Protein AF-A0A7V9I157-F1 (afdb_monomer)

Structure (mmCIF, N/CA/C/O backbone):
data_AF-A0A7V9I157-F1
#
_entry.id   AF-A0A7V9I157-F1
#
loop_
_atom_site.group_PDB
_atom_site.id
_atom_site.type_symbol
_atom_site.label_atom_id
_atom_site.label_alt_id
_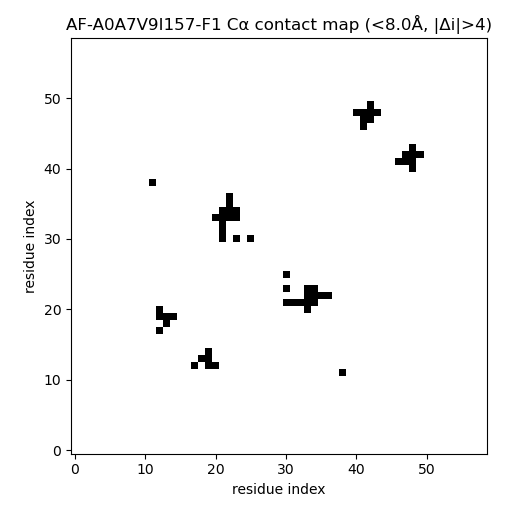atom_site.label_comp_id
_atom_site.label_asym_id
_atom_site.label_entity_id
_atom_site.label_seq_id
_atom_site.pdbx_PDB_ins_code
_atom_site.Cartn_x
_atom_site.Cartn_y
_atom_site.Cartn_z
_atom_site.occupancy
_atom_site.B_iso_or_equiv
_atom_site.auth_seq_id
_atom_site.auth_comp_id
_atom_site.auth_asym_id
_atom_site.auth_atom_id
_atom_site.pdbx_PDB_model_num
ATOM 1 N N . GLN A 1 1 ? -6.647 -4.179 22.849 1.00 84.75 1 GLN A N 1
ATOM 2 C CA . GLN A 1 1 ? -6.339 -3.813 24.245 1.00 84.75 1 GLN A CA 1
ATOM 3 C C . GLN A 1 1 ? -6.327 -2.299 24.358 1.00 84.75 1 GLN A C 1
ATOM 5 O O . GLN A 1 1 ? -5.926 -1.659 23.384 1.00 84.75 1 GLN A O 1
ATOM 10 N N . PRO A 1 2 ? -6.783 -1.718 25.479 1.00 94.94 2 PRO A N 1
ATOM 11 C CA . PRO A 1 2 ? -6.605 -0.293 25.742 1.00 94.94 2 PRO A CA 1
ATOM 12 C C . PRO A 1 2 ? -5.147 0.127 25.503 1.00 94.94 2 PRO A C 1
ATOM 14 O O . PRO A 1 2 ? -4.225 -0.617 25.823 1.00 94.94 2 PRO A O 1
ATOM 17 N N . GLY A 1 3 ? -4.943 1.278 24.863 1.00 97.50 3 GLY A N 1
ATOM 18 C CA . GLY A 1 3 ? -3.611 1.771 24.486 1.00 97.50 3 GLY A CA 1
ATOM 19 C C . GLY A 1 3 ? -3.041 1.215 23.172 1.00 97.50 3 GLY A C 1
ATOM 20 O O . GLY A 1 3 ? -2.097 1.794 22.640 1.00 97.50 3 GLY A O 1
ATOM 21 N N 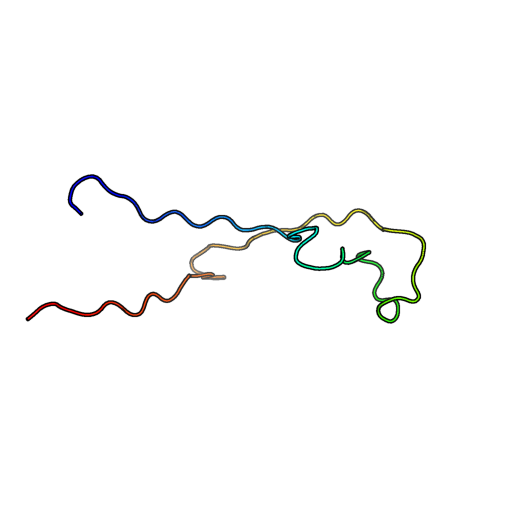. HIS A 1 4 ? -3.614 0.154 22.592 1.00 97.56 4 HIS A N 1
ATOM 22 C CA . HIS A 1 4 ? -3.197 -0.330 21.269 1.00 97.56 4 HIS A CA 1
ATOM 23 C C . HIS A 1 4 ? -3.800 0.517 20.140 1.00 97.56 4 HIS A C 1
ATOM 25 O O . HIS A 1 4 ? -4.845 1.150 20.296 1.00 97.56 4 HIS A O 1
ATOM 31 N N . ARG A 1 5 ? -3.158 0.479 18.969 1.00 97.69 5 ARG A N 1
ATOM 32 C CA . ARG A 1 5 ? -3.636 1.112 17.733 1.00 97.69 5 ARG A CA 1
ATOM 33 C C . ARG A 1 5 ? -3.639 0.105 16.592 1.00 97.69 5 ARG A C 1
ATOM 35 O O . ARG A 1 5 ? -2.799 -0.790 16.554 1.00 97.69 5 ARG A O 1
ATOM 42 N N . ILE A 1 6 ? -4.560 0.292 15.654 1.00 96.56 6 ILE A N 1
ATOM 43 C CA . ILE A 1 6 ? -4.539 -0.404 14.368 1.00 96.56 6 ILE A CA 1
ATOM 44 C C . ILE A 1 6 ? -3.711 0.450 13.411 1.00 96.56 6 ILE A C 1
ATOM 46 O O . ILE A 1 6 ? -3.989 1.637 13.240 1.00 96.56 6 ILE A O 1
ATOM 50 N N . ARG A 1 7 ? -2.683 -0.153 12.818 1.00 97.75 7 ARG A N 1
ATOM 51 C CA . ARG A 1 7 ? -1.842 0.451 11.783 1.00 97.75 7 ARG A CA 1
AT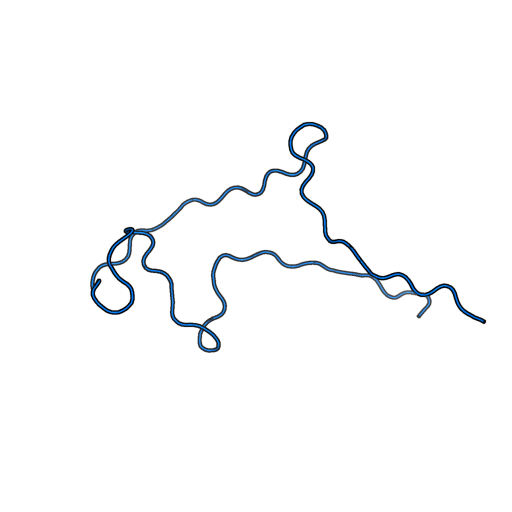OM 52 C C . ARG A 1 7 ? -2.061 -0.304 10.479 1.00 97.75 7 ARG A C 1
ATOM 54 O O . ARG A 1 7 ? -2.231 -1.519 10.496 1.00 97.75 7 ARG A O 1
ATOM 61 N N . VAL A 1 8 ? -2.034 0.425 9.370 1.00 97.50 8 VAL A N 1
ATOM 62 C CA . VAL A 1 8 ? -2.061 -0.138 8.020 1.00 97.50 8 VAL A CA 1
ATOM 63 C C . VAL A 1 8 ? -0.840 0.378 7.279 1.00 97.50 8 VAL A C 1
ATOM 65 O O . VAL A 1 8 ? -0.646 1.588 7.191 1.00 97.50 8 VAL A O 1
ATOM 68 N N . ASP A 1 9 ? -0.040 -0.541 6.749 1.00 97.69 9 ASP A N 1
ATOM 69 C CA . ASP A 1 9 ? 1.067 -0.238 5.849 1.00 97.69 9 ASP A CA 1
ATOM 70 C C . ASP A 1 9 ? 0.671 -0.655 4.429 1.00 97.69 9 ASP A C 1
ATOM 72 O O . ASP A 1 9 ? 0.229 -1.782 4.201 1.00 97.69 9 ASP A O 1
ATOM 76 N N . ILE A 1 10 ? 0.799 0.270 3.476 1.00 97.94 10 ILE A N 1
ATOM 77 C CA . ILE A 1 10 ? 0.490 0.038 2.061 1.00 97.94 10 ILE A CA 1
ATOM 78 C C . ILE A 1 10 ? 1.794 0.135 1.277 1.00 97.94 10 ILE A C 1
ATOM 80 O O . ILE A 1 10 ? 2.497 1.141 1.337 1.00 97.94 10 ILE A O 1
ATOM 84 N N . THR A 1 11 ? 2.105 -0.917 0.529 1.00 97.62 11 THR A N 1
ATOM 85 C CA . THR A 1 11 ? 3.300 -1.026 -0.311 1.00 97.62 11 THR A CA 1
ATOM 86 C C . THR A 1 11 ? 2.940 -1.707 -1.631 1.00 97.62 11 THR A C 1
ATOM 88 O O . THR A 1 11 ? 1.890 -2.333 -1.753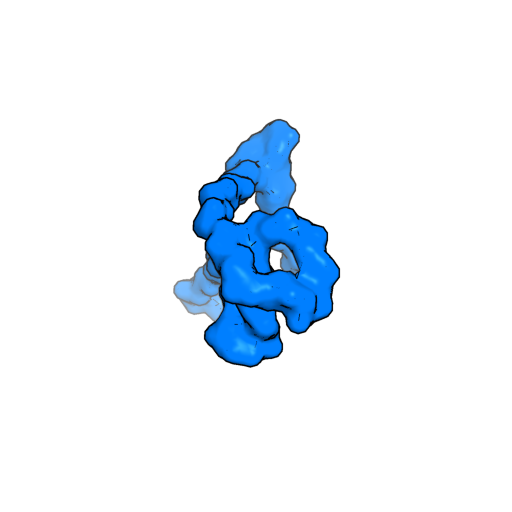 1.00 97.62 11 THR A O 1
ATOM 91 N N . SER A 1 12 ? 3.813 -1.580 -2.628 1.00 97.75 12 SER A N 1
ATOM 92 C CA . SER A 1 12 ? 3.686 -2.249 -3.932 1.00 97.75 12 SER A CA 1
ATOM 93 C C . SER A 1 12 ? 4.533 -3.523 -4.040 1.00 97.75 12 SER A C 1
ATOM 95 O O . SER A 1 12 ? 4.650 -4.098 -5.120 1.00 97.75 12 SER A O 1
ATOM 97 N N . SER A 1 13 ? 5.142 -3.974 -2.938 1.00 96.69 13 SER A N 1
ATOM 98 C CA . SER A 1 13 ? 5.966 -5.184 -2.910 1.00 96.69 13 SER A CA 1
ATOM 99 C C . SER A 1 13 ? 6.082 -5.785 -1.508 1.00 96.69 13 SER A C 1
ATOM 101 O O . SER A 1 13 ? 5.954 -5.089 -0.502 1.00 96.69 13 SER A O 1
ATOM 103 N N . ASN A 1 14 ? 6.349 -7.089 -1.454 1.00 97.56 14 ASN A N 1
ATOM 104 C CA . 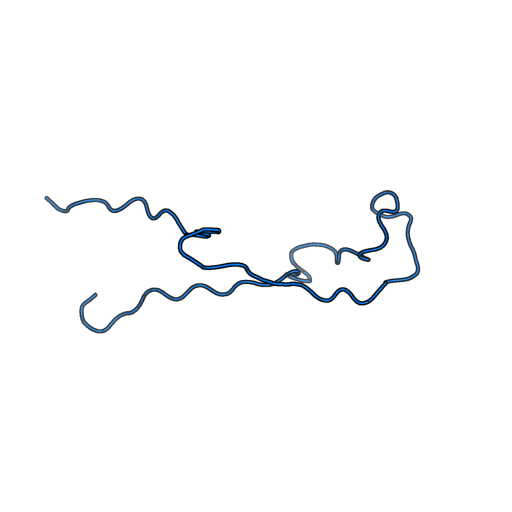ASN A 1 14 ? 6.686 -7.824 -0.236 1.00 97.56 14 ASN A CA 1
ATOM 105 C C . ASN A 1 14 ? 7.631 -8.979 -0.608 1.00 97.56 14 ASN A C 1
ATOM 107 O O . ASN A 1 14 ? 7.236 -10.140 -0.686 1.00 97.56 14 ASN A O 1
ATOM 111 N N . PHE A 1 15 ? 8.871 -8.627 -0.942 1.00 95.50 15 PHE A N 1
ATOM 112 C CA . PHE A 1 15 ? 9.921 -9.582 -1.291 1.00 95.50 15 PHE A CA 1
ATOM 113 C C . PHE A 1 15 ? 10.662 -10.026 -0.016 1.00 95.50 15 PHE A C 1
ATOM 115 O O . PHE A 1 15 ? 10.960 -9.167 0.815 1.00 95.50 15 PHE A O 1
ATOM 122 N N . PRO A 1 16 ? 11.001 -11.318 0.158 1.00 95.81 16 PRO A N 1
ATOM 123 C CA . PRO A 1 16 ? 10.909 -12.407 -0.820 1.00 95.81 16 PRO A CA 1
ATOM 124 C C . PRO A 1 16 ? 9.600 -13.208 -0.794 1.00 95.81 16 PRO A C 1
ATOM 126 O O . PRO A 1 16 ? 9.499 -14.190 -1.518 1.00 95.81 16 PRO A O 1
ATOM 129 N N . GLN A 1 17 ? 8.605 -12.828 0.019 1.00 97.75 17 GLN A N 1
ATOM 130 C CA . GLN A 1 17 ? 7.343 -13.579 0.103 1.00 97.75 17 GLN A CA 1
ATOM 131 C C . GLN A 1 17 ? 6.617 -13.662 -1.252 1.00 97.75 17 GLN A C 1
ATOM 133 O O . GLN A 1 17 ? 6.025 -14.692 -1.567 1.00 97.75 17 GLN A O 1
ATOM 138 N N . PHE A 1 18 ? 6.687 -12.595 -2.050 1.00 94.81 18 PHE A N 1
ATOM 139 C CA . PHE A 1 18 ? 6.223 -12.553 -3.432 1.00 94.81 18 PHE A CA 1
ATOM 140 C C . PHE A 1 18 ? 7.317 -12.002 -4.348 1.00 94.81 18 PHE A C 1
ATOM 142 O O . PHE A 1 18 ? 8.043 -11.069 -3.980 1.00 94.81 18 PHE A O 1
ATOM 149 N N . ASP A 1 19 ? 7.393 -12.540 -5.566 1.00 93.69 19 ASP A N 1
ATOM 150 C CA . ASP A 1 19 ? 8.281 -12.019 -6.601 1.00 93.69 19 ASP A CA 1
ATOM 151 C C . ASP A 1 19 ? 7.953 -10.560 -6.932 1.00 93.69 19 ASP A C 1
ATOM 153 O O . ASP A 1 19 ? 6.800 -10.117 -6.927 1.00 93.69 19 ASP A O 1
ATOM 157 N N . ARG A 1 20 ? 8.998 -9.785 -7.227 1.00 93.75 20 ARG A N 1
ATOM 158 C CA . ARG A 1 20 ? 8.862 -8.363 -7.561 1.00 93.75 20 ARG A CA 1
ATOM 159 C C . ARG A 1 20 ? 8.106 -8.206 -8.883 1.00 93.75 20 ARG A C 1
ATOM 161 O O . ARG A 1 20 ? 8.501 -8.789 -9.890 1.00 93.75 20 ARG A O 1
ATOM 168 N N . ASN A 1 21 ? 7.096 -7.337 -8.917 1.00 95.75 21 ASN A N 1
ATOM 169 C CA . ASN A 1 21 ? 6.521 -6.867 -10.177 1.00 95.75 21 ASN A CA 1
ATOM 170 C C . ASN A 1 21 ? 7.503 -5.893 -10.858 1.00 95.75 21 ASN A C 1
ATOM 172 O O . ASN A 1 21 ? 7.951 -4.925 -10.241 1.00 95.75 21 ASN A O 1
ATOM 176 N N . LEU A 1 22 ? 7.840 -6.142 -12.127 1.00 97.12 22 LEU A N 1
ATOM 177 C CA . LEU A 1 22 ? 8.756 -5.298 -12.907 1.00 97.12 22 LEU A CA 1
ATOM 178 C C . LEU A 1 22 ? 8.110 -3.995 -13.409 1.00 97.12 22 LEU A C 1
ATOM 180 O O . LEU A 1 22 ? 8.814 -3.125 -13.917 1.00 97.12 22 LEU A O 1
ATOM 184 N N . ASN A 1 23 ? 6.793 -3.836 -13.251 1.00 97.25 23 ASN A N 1
ATOM 185 C CA . ASN A 1 23 ? 6.002 -2.665 -13.650 1.00 97.25 23 ASN A CA 1
ATOM 186 C C . ASN A 1 23 ? 6.057 -2.333 -15.154 1.00 97.25 23 ASN A C 1
ATOM 188 O O . ASN A 1 23 ? 5.861 -1.176 -15.546 1.00 97.25 23 ASN A O 1
ATOM 192 N N . THR A 1 24 ? 6.322 -3.327 -16.004 1.00 96.25 24 THR A N 1
ATOM 193 C CA . THR A 1 24 ? 6.373 -3.181 -17.470 1.00 96.25 24 THR A CA 1
ATOM 194 C C . THR A 1 24 ? 5.084 -3.613 -18.162 1.00 96.25 24 THR A C 1
ATOM 196 O O . THR A 1 24 ? 4.749 -3.059 -19.204 1.00 96.25 24 THR A O 1
ATOM 199 N N . GLY A 1 25 ? 4.328 -4.536 -17.559 1.00 95.12 25 GLY A N 1
ATOM 200 C CA . GLY A 1 25 ? 3.179 -5.189 -18.198 1.00 95.12 25 GLY A CA 1
ATOM 201 C C . GLY A 1 25 ? 3.552 -6.429 -19.018 1.00 95.12 25 GLY A C 1
ATOM 202 O O . GLY A 1 25 ? 2.667 -7.046 -19.605 1.00 95.12 25 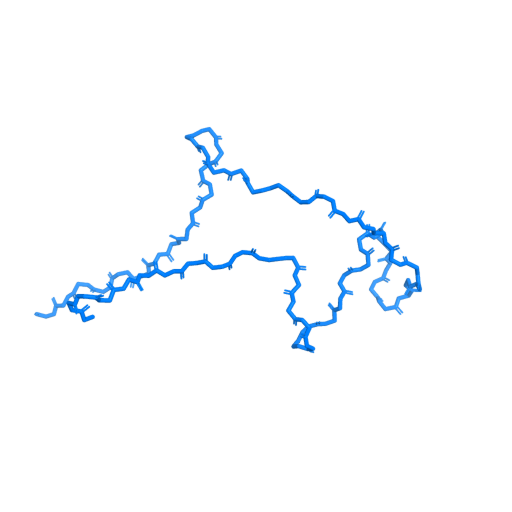GLY A O 1
ATOM 203 N N . ASP A 1 26 ? 4.832 -6.813 -19.037 1.00 95.56 26 ASP A N 1
ATOM 204 C CA . ASP A 1 26 ? 5.281 -8.052 -19.673 1.00 95.56 26 ASP A CA 1
ATOM 205 C C . ASP A 1 26 ? 4.650 -9.286 -19.012 1.00 95.56 26 ASP A C 1
ATOM 207 O O . ASP A 1 26 ? 4.272 -9.242 -17.833 1.00 95.56 26 ASP A O 1
ATOM 211 N N . PRO A 1 27 ? 4.592 -10.427 -19.723 1.00 93.31 27 PRO A N 1
ATOM 212 C CA . PRO A 1 27 ? 4.179 -11.677 -19.109 1.00 93.31 27 PRO A CA 1
ATOM 213 C C . PRO A 1 27 ? 5.030 -11.999 -17.873 1.00 93.31 27 PRO A C 1
ATOM 215 O O . PRO A 1 27 ? 6.259 -11.862 -17.890 1.00 93.31 27 PRO A O 1
ATOM 218 N N . LEU A 1 28 ? 4.367 -12.469 -16.813 1.00 88.12 28 LEU A N 1
ATOM 219 C CA . LEU A 1 28 ? 5.017 -12.848 -15.558 1.00 88.12 28 LEU A CA 1
ATOM 220 C C . LEU A 1 28 ? 6.185 -13.812 -15.815 1.00 88.12 28 LE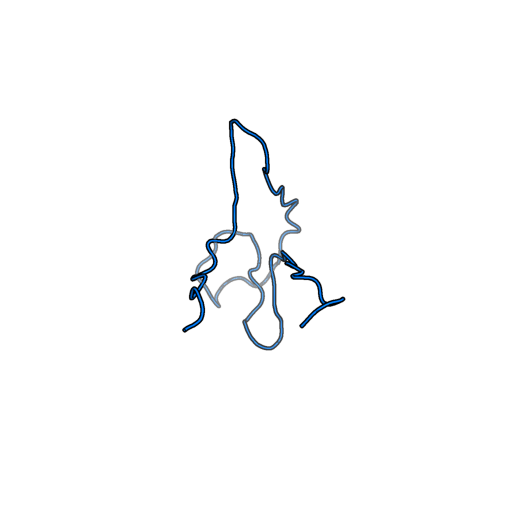U A C 1
ATOM 222 O O . LEU A 1 28 ? 6.068 -14.755 -16.599 1.00 88.12 28 LEU A O 1
ATOM 226 N N . GLY A 1 29 ? 7.324 -13.548 -15.172 1.00 88.56 29 GLY A N 1
ATOM 227 C CA . GLY A 1 29 ? 8.537 -14.363 -15.284 1.00 88.56 29 GLY A CA 1
ATOM 228 C C . GLY A 1 29 ? 9.303 -14.250 -16.609 1.00 88.56 29 GLY A C 1
ATOM 229 O O . GLY A 1 29 ? 10.341 -14.890 -16.741 1.00 88.56 29 GLY A O 1
ATOM 230 N N . LYS A 1 30 ? 8.833 -13.457 -17.586 1.00 93.12 30 LYS A N 1
ATOM 231 C CA . LYS A 1 30 ? 9.530 -13.270 -18.876 1.00 93.12 30 LYS A CA 1
ATOM 232 C C . LYS A 1 30 ? 10.300 -11.956 -18.983 1.00 93.12 30 LYS A C 1
ATOM 234 O O . LYS A 1 30 ? 11.253 -11.876 -19.751 1.00 93.12 30 LYS A O 1
ATOM 239 N N . GLY A 1 31 ? 9.880 -10.930 -18.246 1.00 91.62 31 GLY A N 1
ATOM 240 C CA . GLY A 1 31 ? 10.566 -9.641 -18.228 1.00 91.62 31 GLY A CA 1
ATOM 241 C C . GLY A 1 31 ? 11.910 -9.720 -17.499 1.00 91.62 31 GLY A C 1
ATOM 242 O O . GLY A 1 31 ? 12.059 -10.446 -16.518 1.00 91.62 31 GLY A O 1
ATOM 243 N N . THR A 1 32 ? 12.887 -8.944 -17.964 1.00 94.00 32 THR A N 1
ATOM 244 C CA . THR A 1 32 ? 14.239 -8.882 -17.378 1.00 94.00 32 THR A CA 1
ATOM 245 C C . THR A 1 32 ? 14.625 -7.478 -16.917 1.00 94.00 32 THR A C 1
ATOM 247 O O . THR A 1 32 ? 15.524 -7.325 -16.092 1.00 94.00 32 THR A O 1
ATOM 250 N N . THR A 1 33 ? 13.938 -6.444 -17.407 1.00 96.19 33 THR A N 1
ATOM 251 C CA . THR A 1 33 ? 14.247 -5.042 -17.110 1.00 96.19 33 THR A CA 1
ATOM 252 C C . THR A 1 33 ? 13.109 -4.399 -16.315 1.00 96.19 33 THR A C 1
ATOM 254 O O . THR A 1 33 ? 12.010 -4.257 -16.849 1.00 96.19 33 THR A O 1
ATOM 257 N N . PRO A 1 34 ? 13.326 -4.000 -15.047 1.00 95.81 34 PRO A N 1
ATOM 258 C CA . PRO A 1 34 ? 12.311 -3.300 -14.272 1.00 95.81 34 PRO A CA 1
ATOM 259 C C . PRO A 1 34 ? 12.141 -1.853 -14.738 1.00 95.81 34 PRO A C 1
ATOM 261 O O . PRO A 1 34 ? 13.095 -1.192 -15.151 1.00 95.81 34 PRO A O 1
ATOM 264 N N . ARG A 1 35 ? 10.932 -1.326 -14.555 1.00 97.31 35 ARG A N 1
ATOM 265 C CA . ARG A 1 35 ? 10.628 0.103 -14.638 1.00 97.31 35 ARG A CA 1
ATOM 266 C C . ARG A 1 35 ? 10.243 0.625 -13.255 1.00 97.31 35 ARG A C 1
ATOM 268 O O . ARG A 1 35 ? 9.412 0.031 -12.567 1.00 97.31 35 ARG A O 1
ATOM 275 N N . VAL A 1 36 ? 10.828 1.751 -12.841 1.00 97.56 36 VAL A N 1
ATOM 276 C CA . VAL A 1 36 ? 10.411 2.433 -11.606 1.00 97.56 36 VAL A CA 1
ATOM 277 C C . VAL A 1 36 ? 9.011 2.996 -11.814 1.00 97.56 36 VAL A C 1
ATOM 279 O O . VAL A 1 36 ? 8.764 3.707 -12.787 1.00 97.56 36 VAL A O 1
ATOM 282 N N . ALA A 1 37 ? 8.099 2.677 -10.902 1.00 98.00 37 ALA A N 1
ATOM 283 C CA . ALA A 1 37 ? 6.732 3.167 -10.939 1.00 98.00 37 ALA A CA 1
ATOM 284 C C . ALA A 1 37 ? 6.472 4.133 -9.780 1.00 98.00 37 ALA A C 1
ATOM 286 O O . ALA A 1 37 ? 6.818 3.853 -8.632 1.00 98.00 37 ALA A O 1
ATOM 287 N N . GLN A 1 38 ? 5.835 5.261 -10.088 1.00 98.31 38 GLN A N 1
ATOM 288 C CA . GLN A 1 38 ? 5.322 6.195 -9.092 1.00 98.31 38 GLN A CA 1
ATOM 289 C C . GLN A 1 38 ? 3.880 5.815 -8.767 1.00 98.31 38 GLN A C 1
ATOM 291 O O . GLN A 1 38 ? 2.985 5.971 -9.593 1.00 98.31 38 GLN A O 1
ATOM 296 N N . GLN A 1 39 ? 3.671 5.283 -7.567 1.00 98.38 39 GLN A N 1
ATOM 297 C CA . GLN A 1 39 ? 2.356 4.856 -7.101 1.00 98.38 39 GLN A CA 1
ATOM 298 C C . GLN A 1 39 ? 1.696 5.975 -6.294 1.00 98.38 39 GLN A C 1
ATOM 300 O O . GLN A 1 39 ? 2.371 6.722 -5.588 1.00 98.38 39 GLN A O 1
ATOM 305 N N . THR A 1 40 ? 0.373 6.097 -6.379 1.00 98.00 40 THR A N 1
ATOM 306 C CA . THR A 1 40 ? -0.402 7.078 -5.605 1.00 98.00 40 THR A CA 1
ATOM 307 C C . THR A 1 40 ? -1.558 6.379 -4.915 1.00 98.00 40 THR A C 1
ATOM 309 O O . THR A 1 40 ? -2.363 5.715 -5.566 1.00 98.00 40 THR A O 1
ATOM 312 N N . ILE A 1 41 ? -1.663 6.554 -3.598 1.00 97.94 41 ILE A N 1
ATOM 313 C CA . ILE A 1 41 ? -2.818 6.089 -2.834 1.00 97.94 41 ILE A CA 1
ATOM 314 C C . ILE A 1 41 ? -3.820 7.233 -2.759 1.00 97.94 41 ILE A C 1
ATOM 316 O O . ILE A 1 41 ? -3.589 8.238 -2.089 1.00 97.94 41 ILE A O 1
ATOM 320 N N . PHE A 1 42 ? -4.942 7.089 -3.456 1.00 98.31 42 PHE A N 1
ATOM 321 C CA . PHE A 1 42 ? -6.049 8.022 -3.309 1.00 98.31 42 PHE A CA 1
ATOM 322 C C . PHE A 1 42 ? -6.861 7.656 -2.066 1.00 98.31 42 PHE A C 1
ATOM 324 O O . PHE A 1 42 ? -7.343 6.531 -1.949 1.00 98.31 42 PHE A O 1
ATOM 331 N N . HIS A 1 43 ? -7.010 8.604 -1.147 1.00 97.69 43 HIS A N 1
ATOM 332 C CA . HIS A 1 43 ? -7.786 8.435 0.077 1.00 97.69 43 HIS A CA 1
ATOM 333 C C . HIS A 1 43 ? -8.517 9.742 0.400 1.00 97.69 43 HIS A C 1
ATOM 335 O O . HIS A 1 43 ? -8.113 10.520 1.260 1.00 97.69 43 HIS A O 1
ATOM 341 N N . SER A 1 44 ? -9.559 10.024 -0.377 1.00 97.75 44 SER A N 1
ATOM 342 C CA . SER A 1 44 ? -10.406 11.213 -0.235 1.00 97.75 44 SER A CA 1
ATOM 343 C C . SER A 1 44 ? -11.882 10.820 -0.255 1.00 97.75 44 SER A C 1
ATOM 345 O O . SER A 1 44 ? -12.21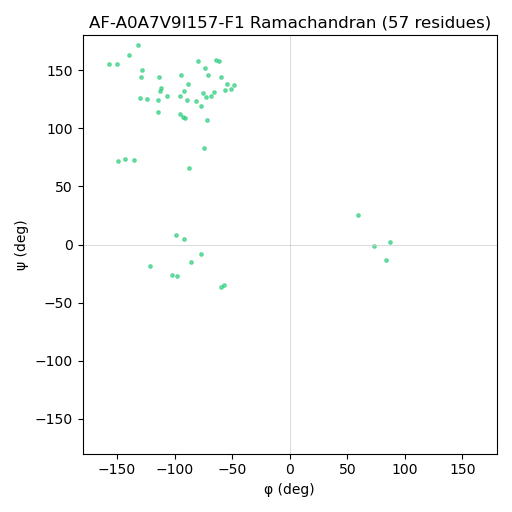8 9.690 -0.594 1.00 97.75 44 SER A O 1
ATOM 347 N N . ALA A 1 45 ? -12.789 11.755 0.040 1.00 97.38 45 ALA A N 1
ATOM 348 C CA . ALA A 1 45 ? -14.232 11.493 -0.019 1.00 97.38 45 ALA A CA 1
ATOM 349 C C . ALA A 1 45 ? -14.706 11.003 -1.405 1.00 97.38 45 ALA A C 1
ATOM 351 O O . ALA A 1 45 ? -15.585 10.152 -1.492 1.00 97.38 45 ALA A O 1
ATOM 352 N N . THR A 1 46 ? -14.100 11.500 -2.490 1.00 98.06 46 THR A N 1
ATOM 353 C CA . THR A 1 46 ? -14.420 11.087 -3.869 1.00 98.06 46 THR A CA 1
ATOM 354 C C . THR A 1 46 ? -13.661 9.838 -4.327 1.00 98.06 46 THR A C 1
ATOM 356 O O . THR A 1 46 ? -14.040 9.229 -5.325 1.00 98.06 46 THR A O 1
ATOM 359 N N . LYS A 1 47 ? -12.598 9.438 -3.613 1.00 97.94 47 LYS A N 1
ATOM 360 C CA . LYS A 1 47 ? -11.820 8.207 -3.840 1.00 97.94 47 LYS A CA 1
ATOM 361 C C . LYS A 1 47 ? -11.557 7.509 -2.492 1.00 97.94 47 LYS A C 1
ATOM 363 O O . LYS A 1 47 ? -10.437 7.586 -1.972 1.00 97.94 47 LYS A O 1
ATOM 368 N N . PRO A 1 48 ? -12.588 6.887 -1.890 1.00 97.75 48 PRO A N 1
ATOM 369 C CA . PRO A 1 48 ? -12.572 6.509 -0.479 1.00 97.75 48 PRO A CA 1
ATOM 370 C C . PRO A 1 48 ? -11.953 5.123 -0.255 1.00 97.75 48 PRO A C 1
ATOM 372 O O . PRO A 1 48 ? -12.633 4.190 0.166 1.00 97.75 48 PRO A O 1
ATOM 375 N N . SER A 1 49 ? -10.655 4.964 -0.528 1.00 98.31 49 SER A N 1
ATOM 376 C CA . SER A 1 49 ? -9.942 3.724 -0.173 1.00 98.31 49 SER A CA 1
ATOM 377 C C . SER A 1 49 ? -10.079 3.450 1.326 1.00 98.31 49 SER A C 1
ATOM 379 O O . SER A 1 49 ? -9.862 4.353 2.125 1.00 98.31 49 SER A O 1
ATOM 381 N N . ALA A 1 50 ? -10.410 2.231 1.737 1.00 97.38 50 ALA A N 1
ATOM 382 C CA . ALA A 1 50 ? -10.557 1.884 3.148 1.00 97.38 50 ALA A CA 1
ATOM 383 C C . ALA A 1 50 ? -10.206 0.414 3.385 1.00 97.38 50 ALA A C 1
ATOM 385 O O . ALA A 1 50 ? -10.328 -0.412 2.481 1.00 97.38 50 ALA A O 1
ATOM 386 N N . ILE A 1 51 ? -9.808 0.088 4.615 1.00 97.25 51 ILE A N 1
ATOM 387 C CA . ILE A 1 51 ? -9.778 -1.298 5.083 1.00 97.25 51 ILE A CA 1
ATOM 388 C C . ILE A 1 51 ? -11.113 -1.630 5.752 1.00 97.25 51 ILE A C 1
ATOM 390 O O . ILE A 1 51 ? -11.604 -0.875 6.590 1.00 97.25 51 ILE A O 1
ATOM 394 N N . VAL A 1 52 ? -11.708 -2.764 5.389 1.00 96.56 52 VAL A N 1
ATOM 395 C CA . VAL A 1 52 ? -12.924 -3.263 6.038 1.00 96.56 52 VAL A CA 1
ATOM 396 C C . VAL A 1 52 ? -12.505 -4.248 7.116 1.00 96.56 52 VAL A C 1
ATOM 398 O O . VAL A 1 52 ? -11.966 -5.312 6.823 1.00 96.56 52 VAL A O 1
ATOM 401 N N . LEU A 1 53 ? -12.731 -3.877 8.374 1.00 96.38 53 LEU A N 1
ATOM 402 C CA . LEU A 1 53 ? -12.443 -4.737 9.514 1.00 96.38 53 LEU A CA 1
ATOM 403 C C . LEU A 1 53 ? -13.714 -5.486 9.929 1.00 96.38 53 LEU A C 1
ATOM 405 O O . LEU A 1 53 ? -14.732 -4.835 10.181 1.00 96.38 53 LEU A O 1
ATOM 409 N N . PRO A 1 54 ? -13.676 -6.823 10.060 1.00 95.62 54 PRO A N 1
ATOM 410 C CA . PRO A 1 54 ? -14.784 -7.579 10.625 1.00 95.62 54 PRO A CA 1
ATOM 411 C C . PRO A 1 54 ? -14.811 -7.375 12.146 1.00 95.62 54 PRO A C 1
ATOM 413 O O . PRO A 1 54 ? -14.255 -8.160 12.913 1.00 95.62 54 PRO A O 1
ATOM 416 N N . VAL A 1 55 ? -15.421 -6.275 12.593 1.00 94.50 55 VAL A N 1
ATOM 417 C CA . VAL A 1 55 ? -15.538 -5.962 14.021 1.00 94.50 55 VAL A CA 1
ATOM 418 C C . VAL A 1 55 ? -16.548 -6.907 14.661 1.00 94.50 55 VAL A C 1
ATOM 420 O O . VAL A 1 55 ? -17.756 -6.764 14.482 1.00 94.50 55 VAL A O 1
ATOM 423 N N . VAL A 1 56 ? -16.047 -7.853 15.448 1.00 92.94 56 VAL A N 1
ATOM 424 C CA . VAL A 1 56 ? -16.879 -8.666 16.334 1.00 92.94 56 VAL A CA 1
ATO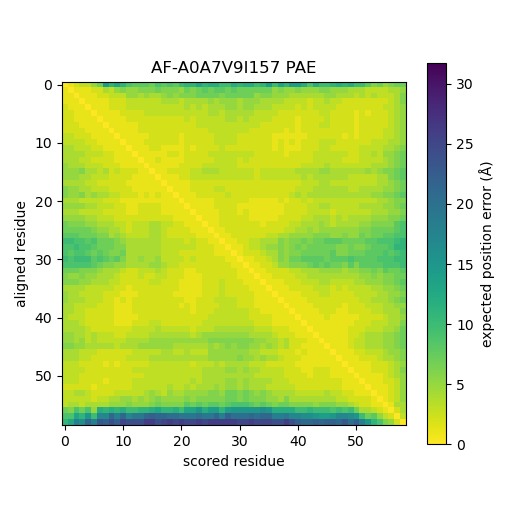M 425 C C . VAL A 1 56 ? -17.233 -7.811 17.545 1.00 92.94 56 VAL A C 1
ATOM 427 O O . VAL A 1 56 ? -16.350 -7.344 18.268 1.00 92.94 56 VAL A O 1
ATOM 430 N N . ARG A 1 57 ? -18.527 -7.570 17.758 1.00 84.81 57 ARG A N 1
ATOM 431 C CA . ARG A 1 57 ? -19.002 -6.994 19.020 1.00 84.81 57 ARG A CA 1
ATOM 432 C C . ARG A 1 57 ? -18.951 -8.101 20.075 1.00 84.81 57 ARG A C 1
ATOM 434 O O . ARG A 1 57 ? -19.377 -9.215 19.792 1.00 84.81 57 ARG A O 1
ATOM 441 N N . GLY A 1 58 ? -18.355 -7.812 21.230 1.00 76.12 58 GLY A N 1
ATOM 442 C CA . GLY A 1 58 ? -18.214 -8.787 22.314 1.00 76.12 58 GLY A CA 1
ATOM 443 C C . GLY A 1 58 ? -19.559 -9.240 22.895 1.00 76.12 58 GLY A C 1
ATOM 444 O O . GLY A 1 58 ? -20.559 -8.539 22.735 1.00 76.12 58 GLY A O 1
ATOM 445 N N . PHE A 1 59 ? -19.523 -10.414 23.538 1.00 51.16 59 PHE A N 1
ATOM 446 C CA . PHE A 1 59 ? -20.544 -10.948 24.447 1.00 51.16 59 PHE A CA 1
ATOM 447 C C . PHE A 1 59 ? -20.800 -10.012 25.632 1.00 51.16 59 PHE A C 1
ATOM 449 O O . PHE A 1 59 ? -19.824 -9.361 26.075 1.00 51.16 59 PHE A O 1
#

Solvent-accessible surface area (backbone atoms only — not comparable to full-atom values): 4580 Å² total; per-residue (Å²): 110,94,92,65,80,91,83,85,89,88,75,93,73,55,74,85,87,38,84,79,78,42,73,71,83,60,62,86,94,68,66,86,72,70,44,91,76,91,83,81,87,63,72,41,94,92,42,69,64,78,85,88,74,92,78,78,79,79,133

pLDDT: mean 94.75, std 6.94, range [51.16, 98.38]

Secondary structure (DSSP, 8-state):
-TT--------S--TTTSPPP-SS-PPTTT--S---------EETTEE-------PPP-

Radius of gyration: 17.56 Å; Cα contacts (8 Å, |Δi|>4): 29; chains: 1; bounding box: 35×26×45 Å

Mean predicted aligned error: 3.9 Å

Foldseek 3Di:
DPPDDDDDDDDQDDPPVPDHDLPPPDPPPPDDHRDDDDDDDDPDPVRNDDDDDPDDDDD

Sequence (59 aa):
QPGHRIRVDITSSNFPQFDRNLNTGDPLGKGTTPRVAQQTIFHSATKPSAIVLPVVRGF